Protein AF-A0A060C3D2-F1 (afdb_monomer_lite)

pLDDT: mean 86.26, std 11.35, range [55.84, 97.56]

Organism: NCBI:txid497635

Radius of gyration: 12.99 Å; chains: 1; bounding box: 29×24×30 Å

Secondary structure (DSSP, 8-state):
---GGGSPPPTT--GGG------TT-SS-SSS-S--TTSS-HHHHT--HHHHHHHHHHHH--

Structure (mmCIF, N/CA/C/O backbone):
data_AF-A0A060C3D2-F1
#
_entry.id   AF-A0A060C3D2-F1
#
loop_
_atom_site.group_PDB
_atom_site.id
_atom_site.type_symbol
_atom_site.label_atom_id
_atom_site.label_alt_id
_atom_site.label_comp_id
_atom_site.label_asym_id
_atom_site.label_entity_id
_atom_site.label_seq_id
_atom_site.pdbx_PDB_ins_code
_atom_site.Cartn_x
_atom_site.Cartn_y
_atom_site.Cartn_z
_atom_site.occupancy
_atom_site.B_iso_or_equiv
_atom_site.auth_seq_id
_atom_site.auth_comp_id
_atom_site.auth_asym_id
_atom_site.auth_atom_id
_atom_site.pdbx_PDB_model_num
ATOM 1 N N . ALA A 1 1 ? 3.455 2.593 -6.451 1.00 56.28 1 ALA A N 1
ATOM 2 C CA . ALA A 1 1 ? 2.592 2.782 -5.275 1.00 56.28 1 ALA A CA 1
ATOM 3 C C . ALA A 1 1 ? 3.453 3.335 -4.159 1.00 56.28 1 ALA A C 1
ATOM 5 O O . ALA A 1 1 ? 4.432 2.693 -3.776 1.00 56.28 1 ALA A O 1
ATOM 6 N N . THR A 1 2 ? 3.158 4.554 -3.735 1.00 55.84 2 THR A N 1
ATOM 7 C CA . THR A 1 2 ? 3.885 5.221 -2.662 1.00 55.84 2 THR A CA 1
ATOM 8 C C . THR A 1 2 ? 3.428 4.642 -1.325 1.00 55.84 2 THR A C 1
ATOM 10 O O . THR A 1 2 ? 2.239 4.414 -1.126 1.00 55.84 2 THR A O 1
ATOM 13 N N . HIS A 1 3 ? 4.367 4.338 -0.432 1.00 61.59 3 HIS A N 1
ATOM 14 C CA . HIS A 1 3 ? 4.050 3.979 0.951 1.00 61.59 3 HIS A CA 1
ATOM 15 C C . HIS A 1 3 ? 3.370 5.179 1.633 1.00 61.59 3 HIS A C 1
ATOM 17 O O . HIS A 1 3 ? 3.739 6.306 1.317 1.00 61.59 3 HIS A O 1
ATOM 23 N N . TYR A 1 4 ? 2.433 4.987 2.567 1.00 59.53 4 TYR A N 1
ATOM 24 C CA . TYR A 1 4 ? 1.719 6.116 3.194 1.00 59.53 4 TYR A CA 1
ATOM 25 C C . TYR A 1 4 ? 2.666 7.101 3.914 1.00 59.53 4 TYR A C 1
ATOM 27 O O . TYR A 1 4 ? 2.437 8.299 3.875 1.00 59.53 4 TYR A O 1
ATOM 35 N N . TYR A 1 5 ? 3.792 6.629 4.461 1.00 59.12 5 TYR A N 1
ATOM 36 C CA . TYR A 1 5 ? 4.875 7.486 4.986 1.00 59.12 5 TYR A CA 1
ATOM 37 C C . TYR A 1 5 ? 5.563 8.409 3.964 1.00 59.12 5 TYR A C 1
ATOM 39 O O . TYR A 1 5 ? 6.232 9.355 4.359 1.00 59.12 5 TYR A O 1
ATOM 47 N N . ALA A 1 6 ? 5.447 8.129 2.667 1.00 57.56 6 ALA A N 1
ATOM 48 C CA . ALA A 1 6 ? 6.080 8.895 1.592 1.00 57.56 6 ALA A CA 1
ATOM 49 C C . ALA A 1 6 ? 5.060 9.486 0.600 1.00 57.56 6 ALA A C 1
ATOM 51 O O . ALA A 1 6 ? 5.460 10.115 -0.377 1.00 57.56 6 ALA A O 1
ATOM 52 N N . GLY A 1 7 ? 3.762 9.241 0.810 1.00 62.56 7 GLY A N 1
ATOM 53 C CA . GLY A 1 7 ? 2.669 9.600 -0.091 1.00 62.56 7 GLY A CA 1
ATOM 54 C C . GLY A 1 7 ? 1.530 10.306 0.637 1.00 62.56 7 GLY A C 1
ATOM 55 O O . GLY A 1 7 ? 1.544 10.453 1.854 1.00 62.56 7 GLY A O 1
ATOM 56 N N . PHE A 1 8 ? 0.529 10.752 -0.116 1.00 69.38 8 PHE A N 1
ATOM 57 C CA . PHE A 1 8 ? -0.656 11.388 0.453 1.00 69.38 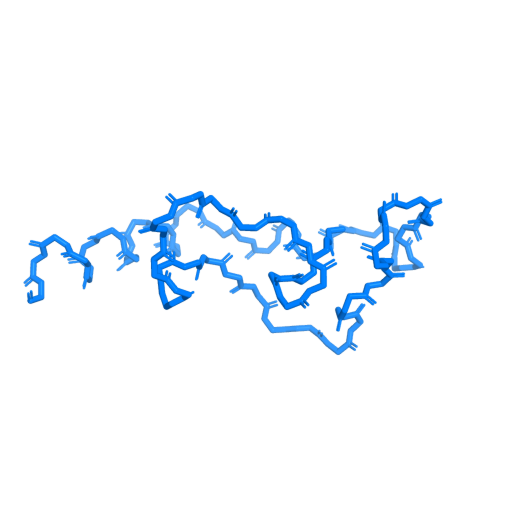8 PHE A CA 1
ATOM 58 C C . PHE A 1 8 ? -1.613 10.317 0.993 1.00 69.38 8 PHE A C 1
ATOM 60 O O . PHE A 1 8 ? -2.099 9.477 0.236 1.00 69.38 8 PHE A O 1
ATOM 67 N N . MET A 1 9 ? -1.873 10.340 2.300 1.00 80.62 9 MET A N 1
ATOM 68 C CA . MET A 1 9 ? -2.956 9.578 2.925 1.00 80.62 9 MET A CA 1
ATOM 69 C C . MET A 1 9 ? -4.256 10.394 2.885 1.00 80.62 9 MET A C 1
ATOM 71 O O . MET A 1 9 ? -4.221 11.623 2.817 1.00 80.62 9 MET A O 1
ATOM 75 N N . GLY A 1 10 ? -5.409 9.720 2.920 1.00 82.00 10 GLY A N 1
ATOM 76 C CA . GLY A 1 10 ? -6.697 10.402 3.045 1.00 82.00 10 GLY A CA 1
ATOM 77 C C . GLY A 1 10 ? -6.755 11.265 4.311 1.00 82.00 10 GLY A C 1
ATOM 78 O O . GLY A 1 10 ? -6.315 10.837 5.378 1.00 82.00 10 GLY A O 1
ATOM 79 N N . TRP A 1 11 ? -7.296 12.480 4.196 1.00 86.12 11 TRP A N 1
ATOM 80 C CA . TRP A 1 11 ? -7.444 13.403 5.323 1.00 86.12 11 TRP A CA 1
ATOM 81 C C . TRP A 1 11 ? -8.267 12.774 6.457 1.00 86.12 11 TRP A C 1
ATOM 83 O 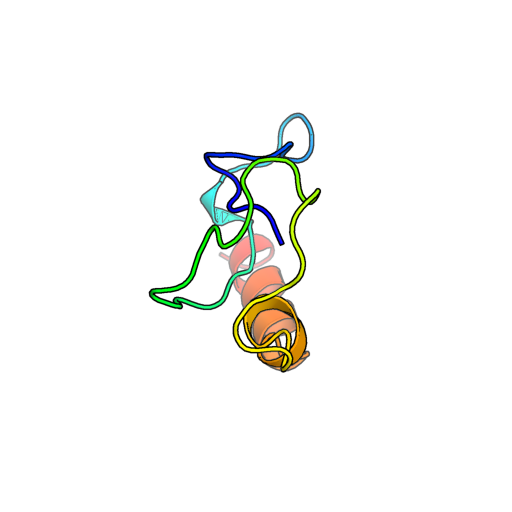O . TRP A 1 11 ? -9.328 12.202 6.210 1.00 86.12 11 TRP A O 1
ATOM 93 N N . GLY A 1 12 ? -7.770 12.871 7.693 1.00 88.00 12 GLY A N 1
ATOM 94 C CA . GLY A 1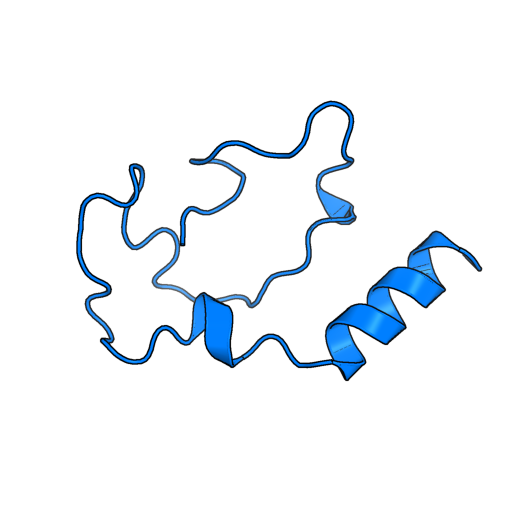 12 ? -8.439 12.329 8.881 1.00 88.00 12 GLY A CA 1
ATOM 95 C C . GLY A 1 12 ? -8.480 10.797 8.969 1.00 88.00 12 GLY A C 1
ATOM 96 O O . GLY A 1 12 ? -9.161 10.267 9.841 1.00 88.00 12 GLY A O 1
ATOM 97 N N . GLN A 1 13 ? -7.780 10.073 8.089 1.00 86.88 13 GLN A N 1
ATOM 98 C CA . GLN A 1 13 ? -7.723 8.612 8.142 1.00 86.88 13 GLN A CA 1
ATOM 99 C C . GLN A 1 13 ? -6.672 8.133 9.143 1.00 86.88 13 GLN A C 1
ATOM 101 O O . GLN A 1 13 ? -5.550 8.642 9.170 1.00 86.88 13 GLN A O 1
ATOM 106 N N . HIS A 1 14 ? -7.013 7.109 9.926 1.00 89.12 14 HIS A N 1
ATOM 107 C CA . HIS A 1 14 ? -6.061 6.497 10.847 1.00 89.12 14 HIS A CA 1
ATOM 108 C C . HIS A 1 14 ? -5.080 5.585 10.080 1.00 89.12 14 HIS A C 1
ATOM 110 O O . HIS A 1 14 ? -5.542 4.792 9.254 1.00 89.12 14 HIS A O 1
ATOM 116 N N . PRO A 1 15 ? -3.753 5.650 10.321 1.00 86.06 15 PRO A N 1
ATOM 117 C CA . PRO A 1 15 ? -2.753 4.856 9.594 1.00 86.06 15 PRO A CA 1
ATOM 118 C C . PRO A 1 15 ? -3.039 3.356 9.593 1.00 86.06 15 PRO A C 1
ATOM 120 O O . PRO A 1 15 ? -2.886 2.682 8.580 1.00 86.06 15 PRO A O 1
ATOM 123 N N . GLU A 1 16 ? -3.528 2.839 10.714 1.00 89.25 16 GLU A N 1
ATOM 124 C CA . GLU A 1 16 ? -3.878 1.428 10.861 1.00 89.25 16 GLU A CA 1
ATOM 125 C C . GLU A 1 16 ? -5.122 1.029 10.067 1.00 89.25 16 GLU A C 1
ATOM 127 O O . GLU A 1 16 ? -5.312 -0.161 9.873 1.00 89.25 16 GLU A O 1
ATOM 132 N N . ASN A 1 17 ? -5.910 1.950 9.506 1.00 89.94 17 ASN A N 1
ATOM 133 C CA . ASN A 1 17 ? -6.984 1.604 8.566 1.00 89.94 17 ASN A CA 1
ATOM 134 C C . ASN A 1 17 ? -6.465 1.375 7.137 1.00 89.94 17 ASN A C 1
ATOM 136 O O . ASN A 1 17 ? -7.190 0.840 6.296 1.00 89.94 17 ASN A O 1
ATOM 140 N N . ALA A 1 18 ? -5.211 1.732 6.845 1.00 89.31 18 ALA A N 1
ATOM 141 C CA . ALA A 1 18 ? -4.617 1.483 5.540 1.00 89.31 18 ALA A CA 1
ATOM 142 C C . ALA A 1 18 ? -4.430 -0.024 5.302 1.00 89.31 18 ALA A C 1
ATOM 144 O O . ALA A 1 18 ? -3.905 -0.754 6.145 1.00 89.31 18 ALA A O 1
ATOM 145 N N . THR A 1 19 ? -4.848 -0.496 4.126 1.00 90.69 19 THR A N 1
ATOM 146 C CA . THR A 1 19 ? -4.565 -1.867 3.683 1.00 90.69 19 THR A CA 1
ATOM 147 C C . THR A 1 19 ? -3.302 -1.881 2.844 1.00 90.69 19 THR A C 1
ATOM 149 O O . THR A 1 19 ? -3.168 -1.130 1.875 1.00 90.69 19 THR A O 1
ATOM 152 N N . GLU A 1 20 ? -2.377 -2.771 3.183 1.00 89.25 20 GLU A N 1
ATOM 153 C CA . GLU A 1 20 ? -1.155 -2.943 2.422 1.00 89.25 20 GLU A CA 1
ATOM 154 C C . GLU A 1 20 ? -0.592 -4.361 2.491 1.00 89.25 20 GLU A C 1
ATOM 156 O O . GLU A 1 20 ? -0.948 -5.169 3.343 1.00 89.25 20 GLU A O 1
ATOM 161 N N . VAL A 1 21 ? 0.326 -4.640 1.567 1.00 91.56 21 VAL A N 1
ATOM 162 C CA . VAL A 1 21 ? 1.157 -5.842 1.563 1.00 91.56 21 VAL A CA 1
ATOM 163 C C . VAL A 1 21 ? 2.597 -5.472 1.897 1.00 91.56 21 VAL A C 1
ATOM 165 O O . VAL A 1 21 ? 3.157 -4.541 1.300 1.00 91.56 21 VAL A O 1
ATOM 168 N N . SER A 1 22 ? 3.195 -6.227 2.820 1.00 90.62 22 SER A N 1
ATOM 169 C CA . SER A 1 22 ? 4.602 -6.079 3.190 1.00 90.62 22 SER A CA 1
ATOM 170 C C . SER A 1 22 ? 5.496 -6.555 2.048 1.00 90.62 22 SER A C 1
ATOM 172 O O . SER A 1 22 ? 5.427 -7.706 1.614 1.00 90.62 22 SER A O 1
ATOM 174 N N . LEU A 1 23 ? 6.304 -5.641 1.512 1.00 90.56 23 LEU A N 1
ATOM 175 C CA . LEU A 1 23 ? 7.238 -5.892 0.419 1.00 90.56 23 LEU A CA 1
ATOM 176 C C . LEU A 1 23 ? 8.491 -5.040 0.628 1.00 90.56 23 LEU A C 1
ATOM 178 O O . LEU A 1 23 ? 8.385 -3.824 0.764 1.00 90.56 23 LEU A O 1
ATOM 182 N N . SER A 1 24 ? 9.673 -5.653 0.537 1.00 91.56 24 SER A N 1
ATOM 183 C CA . SER A 1 24 ? 10.971 -4.968 0.689 1.00 91.56 24 SER A CA 1
ATOM 184 C C . SER A 1 24 ? 11.217 -3.861 -0.340 1.00 91.56 24 SER A C 1
ATOM 186 O O . SER A 1 24 ? 12.019 -2.962 -0.124 1.00 91.56 24 SER A O 1
ATOM 188 N N . CYS A 1 25 ? 10.516 -3.910 -1.473 1.00 89.06 25 CYS A N 1
ATOM 189 C CA . CYS A 1 25 ? 10.646 -2.944 -2.554 1.00 89.06 25 CYS A CA 1
ATOM 190 C C . CYS A 1 25 ? 9.845 -1.650 -2.345 1.00 89.06 25 CYS A C 1
ATOM 192 O O . CYS A 1 25 ? 9.760 -0.855 -3.279 1.00 89.06 25 CYS A O 1
ATOM 194 N N . ARG A 1 26 ? 9.160 -1.467 -1.208 1.00 87.19 26 ARG A N 1
ATOM 195 C CA . ARG A 1 26 ? 8.292 -0.308 -0.956 1.00 87.19 26 ARG A CA 1
ATOM 196 C C . ARG A 1 26 ? 9.012 0.758 -0.112 1.00 87.19 26 ARG A C 1
ATOM 198 O O . ARG A 1 26 ? 9.608 0.399 0.894 1.00 87.19 26 ARG A O 1
ATOM 205 N N . PRO A 1 27 ? 8.872 2.053 -0.452 1.00 85.56 27 PRO A N 1
ATOM 206 C CA . PRO A 1 27 ? 8.350 2.579 -1.716 1.00 85.56 27 PRO A CA 1
ATOM 207 C C . PRO A 1 27 ? 9.369 2.392 -2.855 1.00 85.56 27 PRO A C 1
ATOM 209 O O . PRO A 1 27 ? 10.524 2.781 -2.732 1.00 85.56 27 PRO A O 1
ATOM 212 N N . CYS A 1 28 ? 8.941 1.868 -4.009 1.00 85.81 28 CYS A N 1
ATOM 213 C CA . CYS A 1 28 ? 9.817 1.792 -5.192 1.00 85.81 28 CYS A CA 1
ATOM 214 C C . CYS A 1 28 ? 9.948 3.147 -5.915 1.00 85.81 28 CYS A C 1
ATOM 216 O O . CYS A 1 28 ? 10.834 3.339 -6.745 1.00 85.81 28 CYS A O 1
ATOM 218 N N . SER A 1 29 ? 9.059 4.091 -5.597 1.00 83.75 29 SER A N 1
ATOM 219 C CA . SER A 1 29 ? 9.089 5.482 -6.035 1.00 83.75 29 SER A CA 1
ATOM 220 C C . SER A 1 29 ? 8.390 6.339 -4.982 1.00 83.75 29 SER A C 1
ATOM 222 O O . SER A 1 29 ? 7.254 6.040 -4.617 1.00 83.75 29 SER A O 1
ATOM 224 N N . ILE A 1 30 ? 9.064 7.387 -4.503 1.00 79.44 30 ILE A N 1
ATOM 225 C CA . ILE A 1 30 ? 8.510 8.349 -3.537 1.00 79.44 30 ILE A CA 1
ATOM 226 C C . ILE A 1 30 ? 7.411 9.189 -4.201 1.00 79.44 30 ILE A C 1
ATOM 228 O O . ILE A 1 30 ? 6.292 9.250 -3.714 1.00 79.44 30 ILE A O 1
ATOM 232 N N . PHE A 1 31 ? 7.681 9.748 -5.380 1.00 80.50 31 PHE A N 1
ATOM 233 C CA . PHE A 1 31 ? 6.735 10.627 -6.080 1.00 80.50 31 PHE A CA 1
ATOM 234 C C . PHE A 1 31 ? 5.873 9.910 -7.128 1.00 80.50 31 PHE A C 1
ATOM 236 O O . PHE A 1 31 ? 5.166 10.554 -7.892 1.00 80.50 31 PHE A O 1
ATOM 243 N N . GLY A 1 32 ? 5.967 8.581 -7.232 1.00 79.25 32 GLY A N 1
ATOM 244 C CA . GLY A 1 32 ? 5.262 7.809 -8.262 1.00 79.25 32 GLY A CA 1
ATOM 245 C C . GLY A 1 32 ? 5.756 8.052 -9.697 1.00 79.25 32 GLY A C 1
ATOM 246 O O . GLY A 1 32 ? 5.176 7.520 -10.635 1.00 79.25 32 GLY A O 1
ATOM 247 N N . ASN A 1 33 ? 6.840 8.806 -9.881 1.00 84.12 33 ASN A N 1
ATOM 248 C CA . ASN A 1 33 ? 7.397 9.169 -11.186 1.00 84.12 33 ASN A CA 1
ATOM 249 C C . ASN A 1 33 ? 8.359 8.120 -11.773 1.00 84.12 33 ASN A C 1
ATOM 251 O O . ASN A 1 33 ? 8.875 8.305 -12.872 1.00 84.12 33 ASN A O 1
ATOM 255 N N . LYS A 1 34 ? 8.637 7.033 -11.042 1.00 88.06 34 LYS A N 1
ATOM 256 C CA . LYS A 1 34 ? 9.491 5.930 -11.504 1.00 88.06 34 LYS A CA 1
ATOM 257 C C . LYS A 1 34 ? 8.650 4.677 -11.707 1.00 88.06 34 LYS A C 1
ATOM 259 O O . LYS A 1 34 ? 7.841 4.324 -10.847 1.00 88.06 34 LYS A O 1
ATOM 264 N N . ALA A 1 35 ? 8.883 3.988 -12.822 1.00 90.12 35 ALA A N 1
ATOM 265 C CA . ALA A 1 35 ? 8.255 2.703 -13.095 1.00 90.12 35 ALA A CA 1
ATOM 266 C C . ALA A 1 35 ? 8.607 1.667 -12.013 1.00 90.12 35 ALA A C 1
ATOM 268 O O . ALA A 1 35 ? 9.674 1.711 -11.396 1.00 90.12 35 ALA A O 1
ATOM 269 N N . CYS A 1 36 ? 7.707 0.708 -11.786 1.00 91.31 36 CYS A N 1
ATOM 270 C CA . CYS A 1 36 ? 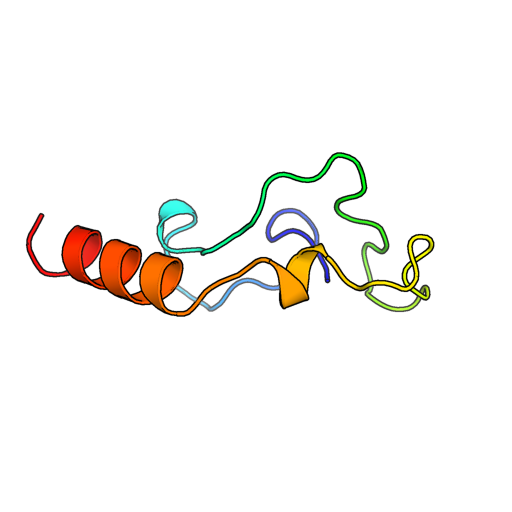7.957 -0.383 -10.852 1.00 91.31 36 CYS A CA 1
ATOM 271 C C . CYS A 1 36 ? 9.105 -1.264 -11.368 1.00 91.31 36 CYS A C 1
ATOM 273 O O . CYS A 1 36 ? 8.963 -1.899 -12.411 1.00 91.31 36 CYS A O 1
ATOM 275 N N . PHE A 1 37 ? 10.213 -1.369 -10.627 1.00 90.81 37 PHE A N 1
ATOM 276 C CA . PHE A 1 37 ? 11.355 -2.181 -11.070 1.00 90.81 37 PHE A CA 1
ATOM 277 C C . PHE A 1 37 ? 11.036 -3.683 -11.160 1.00 90.81 37 PHE A C 1
ATOM 279 O O . PHE A 1 37 ? 11.605 -4.377 -11.997 1.00 90.81 37 PHE A O 1
ATOM 286 N N . ARG A 1 38 ? 10.103 -4.183 -10.333 1.00 93.12 38 ARG A N 1
ATOM 287 C CA . ARG A 1 38 ? 9.618 -5.573 -10.393 1.00 93.12 38 ARG A CA 1
ATOM 288 C C . ARG A 1 38 ? 8.711 -5.842 -11.589 1.00 93.12 38 ARG A C 1
ATOM 290 O O . ARG A 1 38 ? 8.514 -6.999 -11.933 1.00 93.12 38 ARG A O 1
AT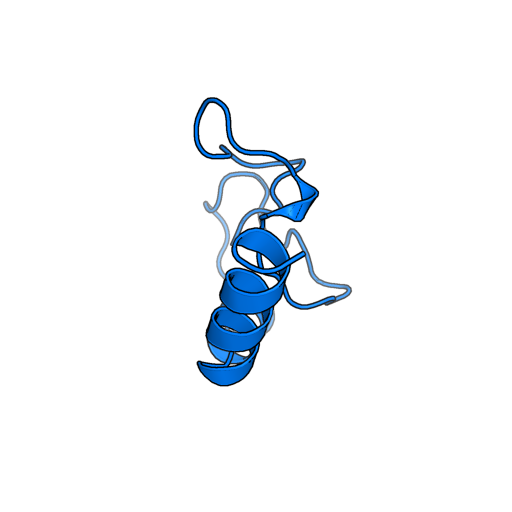OM 297 N N . LYS A 1 39 ? 8.130 -4.790 -12.182 1.00 92.81 39 LYS A N 1
ATOM 298 C CA . LYS A 1 39 ? 7.183 -4.818 -13.315 1.00 92.81 39 LYS A CA 1
ATOM 299 C C . LYS A 1 39 ? 5.859 -5.563 -13.078 1.00 92.81 39 LYS A C 1
ATOM 301 O O . LYS A 1 39 ? 4.940 -5.401 -13.866 1.00 9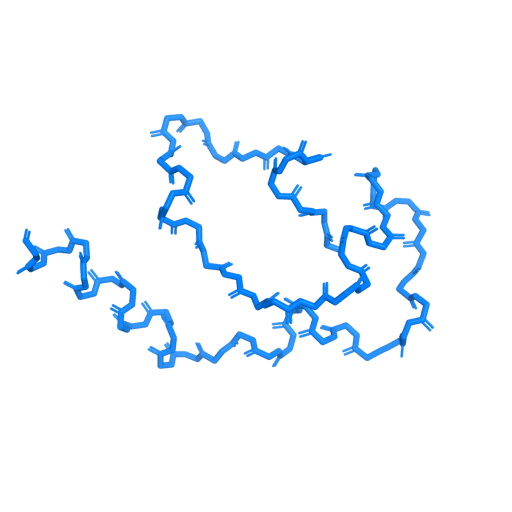2.81 39 LYS A O 1
ATOM 306 N N . ASP A 1 40 ? 5.731 -6.308 -11.983 1.00 94.56 40 ASP A N 1
ATOM 307 C CA . ASP A 1 40 ? 4.535 -7.077 -11.613 1.00 94.56 40 ASP A CA 1
ATOM 308 C C . ASP A 1 40 ? 3.512 -6.287 -10.784 1.00 94.56 40 ASP A C 1
ATOM 310 O O . ASP A 1 40 ? 2.405 -6.760 -10.543 1.00 94.56 40 ASP A O 1
ATOM 314 N N . TYR A 1 41 ? 3.890 -5.099 -10.301 1.00 92.38 41 TYR A N 1
ATOM 315 C CA . TYR A 1 41 ? 3.077 -4.292 -9.394 1.00 92.38 41 TYR A CA 1
ATOM 316 C C . TYR A 1 41 ? 2.506 -5.103 -8.219 1.00 92.38 41 TYR A C 1
ATOM 318 O O . TYR A 1 41 ? 1.384 -4.860 -7.779 1.00 92.38 41 TYR A O 1
ATOM 326 N N . ALA A 1 42 ? 3.290 -6.025 -7.648 1.00 93.69 42 ALA A N 1
ATOM 327 C CA . ALA A 1 42 ? 2.839 -6.897 -6.560 1.00 93.69 42 ALA A CA 1
ATOM 328 C C . ALA A 1 42 ? 2.271 -6.140 -5.346 1.00 93.69 42 ALA A C 1
ATOM 330 O O . ALA A 1 42 ? 1.433 -6.675 -4.632 1.00 93.69 42 ALA A O 1
ATOM 331 N N . CYS A 1 43 ? 2.705 -4.894 -5.121 1.00 90.12 43 CYS A N 1
ATOM 332 C CA . CYS A 1 43 ? 2.154 -4.014 -4.084 1.00 90.12 43 CYS A CA 1
ATOM 333 C C . CYS A 1 43 ? 0.664 -3.674 -4.263 1.00 90.12 43 CYS A C 1
ATOM 335 O O . CYS A 1 43 ? 0.021 -3.314 -3.284 1.00 90.12 43 CYS A O 1
ATOM 337 N N . LEU A 1 44 ? 0.143 -3.786 -5.487 1.00 90.06 44 LEU A N 1
ATOM 338 C CA . LEU A 1 44 ? -1.262 -3.599 -5.842 1.00 90.06 44 LEU A CA 1
ATOM 339 C C . LEU A 1 44 ? -1.948 -4.954 -6.037 1.00 90.06 44 LEU A C 1
ATOM 341 O O . LEU A 1 44 ? -2.990 -5.212 -5.452 1.00 90.06 44 LEU A O 1
ATOM 345 N N . GLN A 1 45 ? -1.322 -5.841 -6.815 1.00 94.38 45 GLN A N 1
ATOM 346 C CA . GLN A 1 45 ? -1.939 -7.092 -7.272 1.00 94.38 45 GLN A CA 1
ATOM 347 C C . GLN A 1 45 ? -2.089 -8.159 -6.177 1.00 94.38 45 GLN A C 1
ATOM 349 O O . GLN A 1 45 ? -2.849 -9.103 -6.344 1.00 94.38 45 GLN A O 1
ATOM 354 N N . ARG A 1 46 ? -1.357 -8.042 -5.060 1.00 95.50 46 ARG A N 1
ATOM 355 C CA . ARG A 1 46 ? -1.463 -8.986 -3.932 1.00 95.50 46 ARG A CA 1
ATOM 356 C C . ARG A 1 46 ? -2.496 -8.578 -2.882 1.00 95.50 46 ARG A C 1
ATOM 358 O O . ARG A 1 46 ? -2.651 -9.298 -1.904 1.00 95.50 46 ARG A O 1
ATOM 365 N N . ILE A 1 47 ? -3.161 -7.436 -3.048 1.00 95.12 47 ILE A N 1
ATOM 366 C CA . ILE A 1 47 ? -4.271 -7.043 -2.178 1.00 95.12 47 ILE A CA 1
ATOM 367 C C . ILE A 1 47 ? -5.506 -7.803 -2.662 1.00 95.12 47 ILE A C 1
ATOM 369 O O . ILE A 1 47 ? -6.020 -7.517 -3.742 1.00 95.12 47 ILE A O 1
ATOM 373 N N . THR A 1 48 ? -5.955 -8.794 -1.892 1.00 96.44 48 THR A N 1
ATOM 374 C CA . THR A 1 48 ? -7.131 -9.596 -2.252 1.00 96.44 48 THR A CA 1
ATOM 375 C C . THR A 1 48 ? -8.421 -8.973 -1.708 1.00 96.44 48 THR A C 1
ATOM 377 O O . THR A 1 48 ? -8.370 -8.218 -0.733 1.00 96.44 48 THR A O 1
ATOM 380 N N . PRO A 1 49 ? -9.591 -9.300 -2.287 1.00 96.88 49 PRO A N 1
ATOM 381 C CA . PRO A 1 49 ? -10.879 -8.884 -1.734 1.00 96.88 49 PRO A CA 1
ATOM 382 C C . PRO A 1 49 ? -11.066 -9.306 -0.272 1.00 96.88 49 PRO A C 1
ATOM 384 O O . PRO A 1 49 ? -11.491 -8.492 0.543 1.00 96.88 49 PRO A O 1
ATOM 387 N N . ASP A 1 50 ? -10.668 -10.529 0.091 1.00 97.56 50 ASP A N 1
ATOM 388 C CA . ASP A 1 50 ? -10.781 -11.039 1.464 1.00 97.56 50 ASP A CA 1
ATOM 389 C C . ASP A 1 50 ? -10.003 -10.184 2.470 1.00 97.56 50 ASP A C 1
ATOM 391 O O . ASP A 1 50 ? -10.503 -9.892 3.553 1.00 97.56 50 ASP A O 1
ATOM 395 N N . MET A 1 51 ? -8.808 -9.700 2.099 1.00 96.12 51 MET A N 1
ATOM 396 C CA . MET A 1 51 ? -8.031 -8.793 2.952 1.00 96.12 51 MET A CA 1
ATOM 397 C C . MET A 1 51 ? -8.795 -7.501 3.261 1.00 96.12 51 MET A C 1
ATOM 399 O O . MET A 1 51 ? -8.696 -6.986 4.374 1.00 96.12 51 MET A O 1
ATOM 403 N N . ILE A 1 52 ? -9.547 -6.981 2.286 1.00 95.44 52 ILE A N 1
ATOM 404 C CA . ILE A 1 52 ? -10.364 -5.774 2.442 1.00 95.44 52 ILE A CA 1
ATOM 405 C C . ILE A 1 52 ? -11.565 -6.062 3.339 1.00 95.44 52 ILE A C 1
ATOM 407 O O . ILE A 1 52 ? -11.798 -5.313 4.287 1.00 95.44 52 ILE A O 1
ATOM 411 N N . VAL A 1 53 ? -12.290 -7.157 3.088 1.00 97.12 53 VAL A N 1
ATOM 412 C CA . VAL A 1 53 ? -13.455 -7.554 3.896 1.00 97.12 53 VAL A CA 1
ATOM 413 C C . VAL A 1 53 ? -13.051 -7.745 5.355 1.00 97.12 53 VAL A C 1
ATOM 415 O O . VAL A 1 53 ? -13.602 -7.080 6.229 1.00 97.12 53 VAL A O 1
ATOM 418 N N . SER A 1 54 ? -12.003 -8.530 5.622 1.00 95.50 54 SER A N 1
ATOM 419 C CA . SER A 1 54 ? -11.496 -8.732 6.983 1.00 95.50 54 SER A CA 1
ATOM 420 C C . SER A 1 54 ? -11.032 -7.435 7.649 1.00 95.50 54 SER A C 1
ATOM 422 O O . SER A 1 54 ? -11.079 -7.316 8.873 1.00 95.50 54 SER A O 1
ATOM 424 N N . LYS A 1 55 ? -10.547 -6.452 6.878 1.00 94.75 55 LYS A N 1
ATOM 425 C CA . LYS A 1 55 ? -10.169 -5.144 7.423 1.00 94.75 55 LYS A CA 1
ATOM 426 C C . LYS A 1 55 ? -11.392 -4.330 7.833 1.00 94.75 55 LYS A C 1
ATOM 428 O O . LYS A 1 55 ? -11.367 -3.736 8.904 1.00 94.75 55 LYS A O 1
ATOM 433 N N . ILE A 1 56 ? -12.439 -4.323 7.010 1.00 95.56 56 ILE A N 1
ATOM 434 C CA . ILE A 1 56 ? -13.707 -3.643 7.302 1.00 95.56 56 ILE A CA 1
ATOM 435 C C . ILE A 1 56 ? -14.355 -4.253 8.543 1.00 95.56 56 ILE A C 1
ATOM 437 O O . ILE A 1 56 ? -14.722 -3.518 9.455 1.00 95.56 56 ILE A O 1
ATOM 441 N N . GLU A 1 57 ? -14.435 -5.582 8.621 1.00 96.19 57 GLU A N 1
ATOM 442 C CA . GLU A 1 57 ? -15.006 -6.278 9.779 1.00 96.19 57 GLU A CA 1
ATOM 443 C C . GLU A 1 57 ? -14.290 -5.896 11.080 1.00 96.19 57 GLU A C 1
ATOM 445 O O . GLU A 1 57 ? -14.939 -5.574 12.070 1.00 96.19 57 GLU A O 1
ATOM 450 N N . LYS A 1 58 ? -12.953 -5.831 11.051 1.00 94.19 58 LYS A N 1
ATOM 451 C CA . LYS A 1 58 ? -12.120 -5.381 12.177 1.00 94.19 58 LYS A CA 1
ATOM 452 C C . LYS A 1 58 ? -12.255 -3.905 12.541 1.00 94.19 58 LYS A C 1
ATOM 454 O O . LYS A 1 58 ? -11.690 -3.528 13.549 1.00 94.19 58 LYS A O 1
ATOM 459 N N . ILE A 1 59 ? -12.869 -3.065 11.713 1.00 93.44 59 ILE A N 1
ATOM 460 C CA . ILE A 1 59 ? -13.081 -1.639 12.015 1.00 93.44 59 ILE A CA 1
ATOM 461 C C . ILE A 1 59 ? -14.517 -1.414 12.496 1.00 93.44 59 ILE A C 1
ATOM 463 O O . ILE A 1 59 ? -14.763 -0.562 13.342 1.00 93.44 59 ILE A O 1
ATOM 467 N N . VAL A 1 60 ? -15.471 -2.152 11.926 1.00 95.12 60 VAL A N 1
ATOM 468 C CA . VAL A 1 60 ? -16.905 -1.978 12.189 1.00 95.12 60 VAL A CA 1
ATOM 469 C C . VAL A 1 60 ? -17.367 -2.772 13.412 1.00 95.12 60 VAL A C 1
ATOM 471 O O . VAL A 1 60 ? -18.263 -2.315 14.117 1.00 95.12 60 VAL A O 1
ATOM 474 N N . TYR A 1 61 ? -16.786 -3.949 13.659 1.00 93.56 61 TYR A N 1
ATOM 475 C CA . TYR A 1 61 ? -17.246 -4.884 14.694 1.00 93.56 61 TYR A CA 1
ATOM 476 C C . TYR A 1 61 ? -16.243 -5.105 15.839 1.00 93.56 61 TYR A C 1
ATOM 478 O O . TYR A 1 61 ? -16.476 -5.978 16.674 1.00 93.56 61 TYR A O 1
ATOM 486 N N . SER A 1 62 ? -15.132 -4.363 15.866 1.00 70.06 62 SER A N 1
ATOM 487 C CA . SER A 1 62 ? -14.117 -4.402 16.934 1.00 70.06 62 SER A CA 1
ATOM 488 C C . SER A 1 62 ? -14.441 -3.488 18.105 1.00 70.06 62 SER A C 1
ATOM 490 O O . SER A 1 62 ? -14.830 -2.333 17.818 1.00 70.06 62 SER A O 1
#

Foldseek 3Di:
DADVVLDDDPPPDDNLLDDWDDDPCHPVDSVPPDDDPVNPPCRPVVCDPVSNVVSVCVVPVD

Sequence (62 aa):
ATHYYAGFMGWGQHPENATEVSLSCRPCSIFGNKACFRKDYACLQRITPDMIVSKIEKIVYS